Protein AF-A0A9D4I117-F1 (afdb_monomer_lite)

InterPro domains:
  IPR008928 Six-hairpin glycosidase superfamily [SSF48208] (17-101)
  IPR010819 N-acylglucosamine 2-epimerase/Cellobiose 2-epimerase [PF07221] (35-83)
  IPR012341 Six-hairpin glycosidase-like superfamily [G3DSA:1.50.10.10] (1-101)

Structure (mmCIF, N/CA/C/O backbone):
data_AF-A0A9D4I117-F1
#
_entry.id   AF-A0A9D4I117-F1
#
loop_
_atom_site.group_PDB
_atom_site.id
_atom_site.type_symbol
_atom_site.label_atom_id
_atom_site.label_alt_id
_atom_site.label_comp_id
_atom_site.label_asym_id
_atom_site.label_entity_id
_atom_site.label_seq_id
_at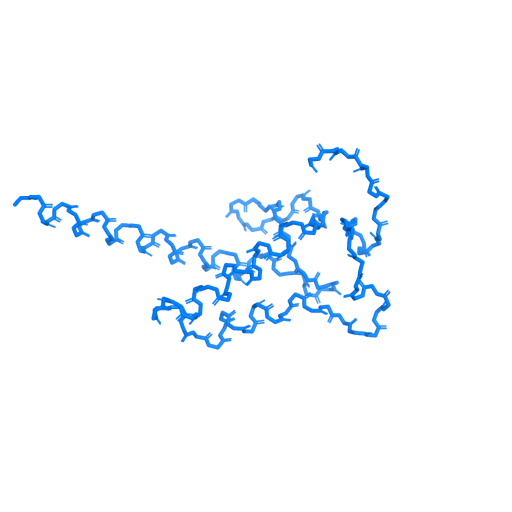om_site.pdbx_PDB_ins_code
_atom_site.Cartn_x
_atom_site.Cartn_y
_atom_site.Cartn_z
_atom_site.occupancy
_atom_site.B_iso_or_equiv
_atom_site.auth_seq_id
_atom_site.auth_comp_id
_atom_site.auth_asym_id
_atom_site.auth_atom_id
_atom_site.pdbx_PDB_model_num
ATOM 1 N N . MET A 1 1 ? -14.218 12.835 28.633 1.00 72.62 1 MET A N 1
ATOM 2 C CA . MET A 1 1 ? -13.259 13.704 27.905 1.00 72.62 1 MET A CA 1
ATOM 3 C C . MET A 1 1 ? -12.122 12.891 27.288 1.00 72.62 1 MET A C 1
ATOM 5 O O . MET A 1 1 ? -11.966 12.970 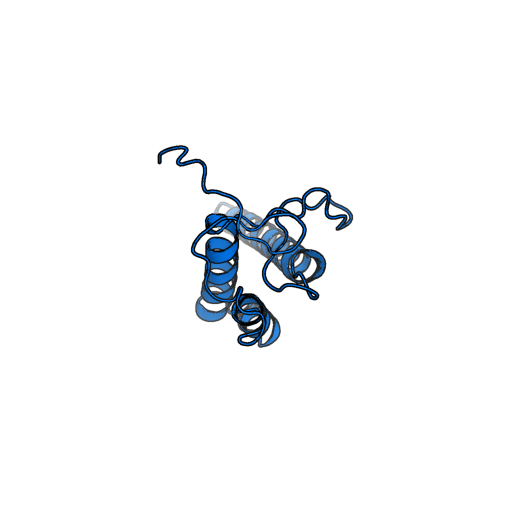26.081 1.00 72.62 1 MET A O 1
ATOM 9 N N . ALA A 1 2 ? -11.371 12.093 28.062 1.00 85.94 2 ALA A N 1
ATOM 10 C CA . ALA A 1 2 ? -10.264 11.282 27.531 1.00 85.94 2 ALA A CA 1
ATOM 11 C C . ALA A 1 2 ? -10.711 10.187 26.540 1.00 85.94 2 ALA A C 1
ATOM 13 O O . ALA A 1 2 ? -10.132 10.081 25.469 1.00 85.94 2 ALA A O 1
ATOM 14 N N . GLU A 1 3 ? -11.779 9.445 26.852 1.00 92.06 3 GLU A N 1
ATOM 15 C CA . GLU A 1 3 ? -12.323 8.390 25.973 1.00 92.06 3 GLU A CA 1
ATOM 16 C C . GLU A 1 3 ? -12.779 8.935 24.615 1.00 92.06 3 GLU A C 1
ATOM 18 O O . GLU A 1 3 ? -12.444 8.375 23.581 1.00 92.06 3 GLU A O 1
ATOM 23 N N . LYS A 1 4 ? -13.469 10.084 24.611 1.00 95.31 4 LYS A N 1
ATOM 24 C CA . LYS A 1 4 ? -13.890 10.755 23.374 1.00 95.31 4 LYS A CA 1
ATOM 25 C C . LYS A 1 4 ? -12.689 11.124 22.498 1.00 95.31 4 LYS A C 1
ATOM 27 O O . LYS A 1 4 ? -12.708 10.869 21.305 1.00 95.31 4 LYS A O 1
ATOM 32 N N . ARG A 1 5 ? -11.638 11.683 23.102 1.00 96.19 5 ARG A N 1
ATOM 33 C CA . ARG A 1 5 ? -10.427 12.073 22.374 1.00 96.19 5 ARG A CA 1
ATOM 34 C C . ARG A 1 5 ? -9.652 10.865 21.844 1.00 96.19 5 ARG A C 1
ATOM 36 O O . ARG A 1 5 ? -9.076 10.941 20.770 1.00 96.19 5 ARG A O 1
ATOM 43 N N . LEU A 1 6 ? -9.633 9.760 22.591 1.00 97.31 6 LEU A N 1
ATOM 44 C CA . LEU A 1 6 ? -9.040 8.507 22.125 1.00 97.31 6 LEU A CA 1
ATOM 45 C C . LEU A 1 6 ? -9.793 7.960 20.909 1.00 97.31 6 LEU A C 1
ATOM 47 O O . LEU A 1 6 ? -9.149 7.539 19.955 1.00 97.31 6 LEU A O 1
ATOM 51 N N . GLN A 1 7 ? -11.127 8.007 20.934 1.00 96.81 7 GLN A N 1
ATOM 52 C CA . GLN A 1 7 ? -11.940 7.588 19.797 1.00 96.81 7 GLN A CA 1
ATOM 53 C C . GLN A 1 7 ? -11.679 8.464 18.566 1.00 96.81 7 GLN A C 1
ATOM 55 O O . GLN A 1 7 ? -11.428 7.929 17.497 1.00 96.81 7 GLN A O 1
ATOM 60 N N . GLU A 1 8 ? -11.638 9.790 18.732 1.00 97.12 8 GLU A N 1
ATOM 61 C CA . GLU A 1 8 ? -11.323 10.729 17.643 1.00 97.12 8 GLU A CA 1
ATOM 62 C C . GLU A 1 8 ? -9.967 10.409 16.983 1.00 97.12 8 GLU A C 1
ATOM 64 O O . GLU A 1 8 ? -9.875 10.370 15.760 1.00 97.12 8 GLU A O 1
ATOM 69 N N . PHE A 1 9 ? -8.930 10.110 17.776 1.00 97.56 9 PHE A N 1
ATOM 70 C CA . PHE A 1 9 ? -7.630 9.698 17.232 1.00 97.56 9 PHE A CA 1
ATOM 71 C C . PHE A 1 9 ? -7.671 8.337 16.534 1.00 97.56 9 PHE A C 1
ATOM 73 O O . PHE A 1 9 ? -6.970 8.139 15.545 1.00 97.56 9 PHE A O 1
ATOM 80 N N . TYR A 1 10 ? -8.442 7.385 17.061 1.00 95.94 10 TYR A N 1
ATOM 81 C CA . TYR A 1 10 ? -8.583 6.072 16.439 1.00 95.94 10 TYR A CA 1
ATOM 82 C C . TYR A 1 10 ? -9.234 6.187 15.058 1.00 95.94 10 TYR A C 1
ATOM 84 O O . TYR A 1 10 ? -8.738 5.597 14.100 1.00 95.94 10 TYR A O 1
ATOM 92 N N . ASP A 1 11 ? -10.295 6.986 14.954 1.00 96.56 11 ASP A N 1
ATOM 93 C CA . ASP A 1 11 ? -11.015 7.208 13.702 1.00 96.56 11 ASP A CA 1
ATOM 94 C C . ASP A 1 11 ? -10.095 7.876 12.660 1.00 96.56 11 ASP A C 1
ATOM 96 O O . ASP A 1 11 ? -9.983 7.381 11.540 1.00 96.56 11 ASP A O 1
ATOM 100 N N . GLU A 1 12 ? -9.343 8.914 13.053 1.00 97.69 12 GLU A N 1
ATOM 101 C CA . GLU A 1 12 ? -8.369 9.598 12.184 1.00 97.69 12 GLU A CA 1
ATOM 102 C C . GLU A 1 12 ? -7.282 8.640 11.663 1.00 97.69 12 GLU A C 1
ATOM 104 O O . GLU A 1 12 ? -7.020 8.576 10.461 1.00 97.69 12 GLU A O 1
ATOM 109 N N . ILE A 1 13 ? -6.687 7.832 12.548 1.00 97.06 13 ILE A N 1
ATOM 110 C CA . ILE A 1 13 ? -5.654 6.856 12.167 1.00 97.06 13 ILE A CA 1
ATOM 111 C C . ILE A 1 13 ? -6.233 5.768 11.253 1.00 97.06 13 ILE A C 1
ATOM 113 O O . ILE A 1 13 ? -5.552 5.312 10.333 1.00 97.06 13 ILE A O 1
ATOM 117 N N . SER A 1 14 ? -7.475 5.339 11.488 1.00 96.44 14 SER A N 1
ATOM 118 C CA . SER A 1 14 ? -8.141 4.335 10.656 1.00 96.44 14 SER A CA 1
ATOM 119 C C . SER A 1 14 ? -8.413 4.859 9.240 1.00 96.44 14 SER A C 1
ATOM 121 O O . SER A 1 14 ? -8.156 4.165 8.248 1.00 96.44 14 SER A O 1
ATOM 123 N N . GLU A 1 15 ? -8.856 6.112 9.123 1.00 97.69 15 GLU A N 1
ATOM 124 C CA . GLU A 1 15 ? -9.031 6.791 7.836 1.00 97.69 15 GLU A CA 1
ATOM 125 C C . GLU A 1 15 ? -7.693 6.956 7.099 1.00 97.69 15 GLU A C 1
ATOM 127 O O . GLU A 1 15 ? -7.594 6.645 5.907 1.00 97.69 15 GLU A O 1
ATOM 132 N N . ASP A 1 16 ? -6.638 7.369 7.804 1.00 97.81 16 ASP A N 1
ATOM 133 C CA . ASP A 1 16 ? -5.283 7.472 7.256 1.00 97.81 16 ASP A CA 1
ATOM 134 C C . ASP A 1 16 ? -4.750 6.132 6.766 1.00 97.81 16 ASP A C 1
ATOM 136 O O . ASP A 1 16 ? -4.205 6.044 5.662 1.00 97.81 16 ASP A O 1
ATOM 140 N N . LEU A 1 17 ? -4.943 5.073 7.552 1.00 97.44 17 LEU A N 1
ATOM 141 C CA . LEU A 1 17 ? -4.540 3.726 7.178 1.00 97.44 17 LEU A CA 1
ATOM 142 C C . LEU A 1 17 ? -5.292 3.266 5.927 1.00 97.44 17 LEU A C 1
ATOM 144 O O . LEU A 1 17 ? -4.672 2.735 5.006 1.00 97.44 17 LEU A O 1
ATOM 148 N N . THR A 1 18 ? -6.598 3.526 5.852 1.00 97.62 18 THR A N 1
ATOM 149 C CA . THR A 1 18 ? -7.418 3.209 4.676 1.00 97.62 18 THR A CA 1
ATOM 150 C C . THR A 1 18 ? -6.890 3.907 3.426 1.00 97.62 18 THR A C 1
ATOM 152 O O . THR A 1 18 ? -6.664 3.249 2.407 1.00 97.62 18 THR A O 1
ATOM 155 N N . ARG A 1 19 ? -6.613 5.216 3.506 1.00 97.75 19 ARG A N 1
ATOM 156 C CA . ARG A 1 19 ? -6.032 5.984 2.393 1.00 97.75 19 ARG A CA 1
ATOM 157 C C . ARG A 1 19 ? -4.657 5.454 1.988 1.00 97.75 19 ARG A C 1
ATOM 159 O O . ARG A 1 19 ? -4.405 5.254 0.801 1.00 97.75 19 ARG A O 1
ATOM 166 N N . CYS A 1 20 ? -3.793 5.164 2.962 1.00 97.12 20 CYS A N 1
ATOM 167 C CA . CYS A 1 20 ? -2.472 4.588 2.718 1.00 97.12 20 CYS A CA 1
ATOM 168 C C . CYS A 1 20 ? -2.575 3.249 1.978 1.00 97.12 20 CYS A C 1
ATOM 170 O O . CYS A 1 20 ? -1.940 3.060 0.942 1.00 97.12 20 CYS A O 1
ATOM 172 N N . VAL A 1 21 ? -3.382 2.314 2.480 1.00 96.94 21 VAL A N 1
ATOM 173 C CA . VAL A 1 21 ? -3.523 0.978 1.885 1.00 96.94 21 VAL A CA 1
ATOM 174 C C . VAL A 1 21 ? -4.066 1.072 0.461 1.00 96.94 21 VAL A C 1
ATOM 176 O O . VAL A 1 21 ? -3.523 0.426 -0.435 1.00 96.94 21 VAL A O 1
ATOM 179 N N . GLN A 1 22 ? -5.074 1.917 0.226 1.00 96.94 22 GLN A N 1
ATOM 180 C CA . GLN A 1 22 ? -5.628 2.151 -1.111 1.00 96.94 22 GLN A CA 1
ATOM 181 C C . GLN A 1 22 ? -4.587 2.708 -2.089 1.00 96.94 22 GLN A C 1
ATOM 183 O O . GLN A 1 22 ? -4.511 2.232 -3.224 1.00 96.94 22 GLN A O 1
ATOM 188 N N . PHE A 1 23 ? -3.753 3.657 -1.654 1.00 97.81 23 PHE A N 1
ATOM 189 C CA . PHE A 1 23 ? -2.664 4.191 -2.472 1.00 97.81 23 PHE A CA 1
ATOM 190 C C . PHE A 1 23 ? -1.702 3.081 -2.914 1.00 97.81 23 PHE A C 1
ATOM 192 O O . PHE A 1 23 ? -1.461 2.897 -4.109 1.00 97.81 23 PHE A O 1
ATOM 199 N N . TRP A 1 24 ? -1.206 2.276 -1.969 1.00 96.75 24 TRP A N 1
ATOM 200 C CA . TRP A 1 24 ? -0.246 1.215 -2.282 1.00 96.75 24 TRP A CA 1
ATOM 201 C C . TRP A 1 24 ? -0.863 0.116 -3.153 1.00 96.75 24 TRP A C 1
ATOM 203 O O . TRP A 1 24 ? -0.222 -0.323 -4.107 1.00 96.75 24 TRP A O 1
ATOM 213 N N . LEU A 1 25 ? -2.111 -0.290 -2.893 1.00 95.38 25 LEU A N 1
ATOM 214 C CA . LEU A 1 25 ? -2.824 -1.255 -3.743 1.00 95.38 25 LEU A CA 1
ATOM 215 C C . LEU A 1 25 ? -2.976 -0.762 -5.190 1.00 95.38 25 LEU A C 1
ATOM 217 O O . LEU A 1 25 ? -2.942 -1.570 -6.115 1.00 95.38 25 LEU A O 1
ATOM 221 N N . THR A 1 26 ? -3.125 0.549 -5.382 1.00 95.81 26 THR A N 1
ATOM 222 C CA . THR A 1 26 ? -3.360 1.151 -6.700 1.00 95.81 26 THR A CA 1
ATOM 223 C C . THR A 1 26 ? -2.067 1.361 -7.484 1.00 95.81 26 THR A C 1
ATOM 225 O O . THR A 1 26 ? -2.015 1.039 -8.667 1.00 95.81 26 THR A O 1
ATOM 228 N N . HIS A 1 27 ? -1.025 1.900 -6.847 1.00 96.56 27 HIS A N 1
ATOM 229 C CA . HIS A 1 27 ? 0.128 2.448 -7.572 1.00 96.56 27 HIS A CA 1
ATOM 230 C C . HIS A 1 27 ? 1.382 1.580 -7.531 1.00 96.56 27 HIS A C 1
ATOM 232 O O . HIS A 1 27 ? 2.265 1.737 -8.370 1.00 96.56 27 HIS A O 1
ATOM 238 N N . SER A 1 28 ? 1.502 0.678 -6.555 1.00 94.94 28 SER A N 1
ATOM 239 C CA . SER A 1 28 ? 2.790 0.024 -6.314 1.00 94.94 28 SER A CA 1
ATOM 240 C C . SER A 1 28 ? 3.042 -1.211 -7.163 1.00 94.94 28 SER A C 1
ATOM 242 O O . SER A 1 28 ? 4.195 -1.531 -7.413 1.00 94.94 28 SER A O 1
ATOM 244 N N . HIS A 1 29 ? 2.014 -1.918 -7.624 1.00 92.50 29 HIS A N 1
ATOM 245 C CA . HIS A 1 29 ? 2.214 -3.180 -8.330 1.00 92.50 29 HIS A CA 1
ATOM 246 C C . HIS A 1 29 ? 2.866 -2.989 -9.706 1.00 92.50 29 HIS A C 1
ATOM 248 O O . HIS A 1 29 ? 2.359 -2.259 -10.552 1.00 92.50 29 HIS A O 1
ATOM 254 N N . ASP A 1 30 ? 3.951 -3.721 -9.961 1.00 90.81 30 ASP A N 1
ATOM 255 C CA . ASP A 1 30 ? 4.530 -3.847 -11.298 1.00 90.81 30 ASP A CA 1
ATOM 256 C C . ASP A 1 30 ? 3.854 -5.000 -12.051 1.00 90.81 30 ASP A C 1
ATOM 258 O O . ASP A 1 30 ? 4.195 -6.172 -11.880 1.00 90.81 30 ASP A O 1
ATOM 262 N N . ASP A 1 31 ? 2.907 -4.663 -12.923 1.00 85.62 31 ASP A N 1
ATOM 263 C CA . ASP A 1 31 ? 2.190 -5.638 -13.753 1.00 85.62 31 ASP A CA 1
ATOM 264 C C . ASP A 1 31 ? 3.064 -6.310 -14.823 1.00 85.62 31 ASP A C 1
ATOM 266 O O . ASP A 1 31 ? 2.680 -7.340 -15.380 1.00 85.62 31 ASP A O 1
ATOM 270 N N . LYS A 1 32 ? 4.238 -5.748 -15.131 1.00 84.38 32 LYS A N 1
ATOM 271 C CA . LYS A 1 32 ? 5.119 -6.233 -16.196 1.00 84.38 32 LYS A CA 1
ATOM 272 C C . LYS A 1 32 ? 6.134 -7.252 -15.691 1.00 84.38 32 LYS A C 1
ATOM 274 O O . LYS A 1 32 ? 6.353 -8.264 -16.356 1.00 84.38 32 LYS A O 1
ATOM 279 N N . TYR A 1 33 ? 6.770 -6.980 -14.553 1.00 81.50 33 TYR A N 1
ATOM 280 C CA . TYR A 1 33 ? 7.854 -7.812 -14.003 1.00 81.50 33 TYR A CA 1
ATOM 281 C C . TYR A 1 33 ? 7.574 -8.358 -12.595 1.00 81.50 33 TYR A C 1
ATOM 283 O O . TYR A 1 33 ? 8.437 -9.015 -12.001 1.00 81.50 33 TYR A O 1
ATOM 291 N N . GLY A 1 34 ? 6.385 -8.093 -12.054 1.00 84.25 34 GLY A N 1
ATOM 292 C CA . GLY A 1 34 ? 5.996 -8.496 -10.709 1.00 84.25 34 GLY A CA 1
ATOM 293 C C . GLY A 1 34 ? 6.729 -7.732 -9.605 1.00 84.25 34 GLY A C 1
ATOM 294 O O . GLY A 1 34 ? 7.783 -7.115 -9.800 1.00 84.25 34 GLY A O 1
ATOM 295 N N . GLY A 1 35 ? 6.186 -7.836 -8.398 1.00 87.62 35 GLY A N 1
ATOM 296 C CA . GLY A 1 35 ? 6.639 -7.084 -7.233 1.00 87.62 35 GLY A CA 1
ATOM 297 C C . GLY A 1 35 ? 6.099 -5.659 -7.187 1.00 87.62 35 GLY A C 1
ATOM 298 O O . GLY A 1 35 ? 5.122 -5.328 -7.861 1.00 87.62 35 GLY A O 1
ATOM 299 N N . PHE A 1 36 ? 6.739 -4.827 -6.371 1.00 91.69 36 PHE A N 1
ATOM 300 C CA . PHE A 1 36 ? 6.254 -3.506 -5.996 1.00 91.69 36 PHE A CA 1
ATOM 301 C C . PHE A 1 36 ? 7.280 -2.404 -6.259 1.00 91.69 36 PHE A C 1
ATOM 303 O O . PHE A 1 36 ? 8.462 -2.553 -5.943 1.00 91.69 36 PHE A O 1
ATOM 310 N N . PHE A 1 37 ? 6.828 -1.273 -6.780 1.00 93.94 37 PHE A N 1
ATOM 311 C CA . PHE A 1 37 ? 7.533 -0.005 -6.731 1.00 93.94 37 PHE A CA 1
ATOM 312 C C . PHE A 1 37 ? 7.362 0.631 -5.353 1.00 93.94 37 PHE A C 1
ATOM 314 O O . PHE A 1 37 ? 6.290 0.585 -4.757 1.00 93.94 37 PHE A O 1
ATOM 321 N N . ASN A 1 38 ? 8.437 1.230 -4.847 1.00 93.88 38 ASN A N 1
ATOM 322 C CA . ASN A 1 38 ? 8.461 1.897 -3.542 1.00 93.88 38 ASN A CA 1
ATOM 323 C C . ASN A 1 38 ? 8.851 3.380 -3.622 1.00 93.88 38 ASN A C 1
ATOM 325 O O . ASN A 1 38 ? 8.791 4.083 -2.619 1.00 93.88 38 ASN A O 1
ATOM 329 N N . CYS A 1 39 ? 9.272 3.838 -4.798 1.00 94.62 39 CYS A N 1
ATOM 330 C CA . CYS A 1 39 ? 9.658 5.213 -5.082 1.00 94.62 39 CYS A CA 1
ATOM 331 C C . CYS A 1 39 ? 8.617 5.813 -6.026 1.00 94.62 39 CYS A C 1
ATOM 333 O O . CYS A 1 39 ? 8.791 5.823 -7.247 1.00 94.62 39 CYS A O 1
ATOM 335 N N . ILE A 1 40 ? 7.502 6.216 -5.420 1.00 96.75 40 ILE A N 1
ATOM 336 C CA . ILE A 1 40 ? 6.292 6.695 -6.085 1.00 96.75 40 ILE A CA 1
ATOM 337 C C . ILE A 1 40 ? 5.992 8.097 -5.550 1.00 96.75 40 ILE A C 1
ATOM 339 O O . ILE A 1 40 ? 6.053 8.306 -4.337 1.00 96.75 40 ILE A O 1
ATOM 343 N N . ASP A 1 41 ? 5.705 9.038 -6.443 1.00 97.56 41 ASP A N 1
ATOM 344 C CA . ASP A 1 41 ? 5.232 10.379 -6.097 1.00 97.56 41 ASP A CA 1
ATOM 345 C C . ASP A 1 41 ? 3.765 10.362 -5.635 1.00 97.56 41 ASP A C 1
ATOM 347 O O . ASP A 1 41 ? 3.044 9.374 -5.791 1.00 97.56 41 ASP A O 1
ATOM 351 N N . GLU A 1 42 ? 3.302 11.477 -5.067 1.00 95.00 42 GLU A N 1
ATOM 352 C CA . GLU A 1 42 ? 1.932 11.626 -4.549 1.00 95.00 42 GLU A CA 1
ATOM 353 C C . GLU A 1 42 ? 0.846 11.392 -5.615 1.00 95.00 42 GLU A C 1
ATOM 355 O O . GLU A 1 42 ? -0.269 10.993 -5.284 1.00 95.00 42 GLU A O 1
ATOM 360 N N . ASP A 1 43 ? 1.165 11.611 -6.893 1.00 96.38 43 ASP A N 1
ATOM 361 C CA . ASP A 1 43 ? 0.263 11.393 -8.028 1.00 96.38 43 ASP A CA 1
ATOM 362 C C . ASP A 1 43 ? 0.291 9.953 -8.576 1.00 96.38 43 ASP A C 1
ATOM 364 O O . ASP A 1 43 ? -0.440 9.627 -9.515 1.00 96.38 43 ASP A O 1
ATOM 368 N N . GLY A 1 44 ? 1.118 9.081 -7.991 1.00 95.75 44 GLY A N 1
ATOM 369 C CA . GLY A 1 44 ? 1.303 7.706 -8.436 1.00 95.75 44 GLY A CA 1
ATOM 370 C C . GLY A 1 44 ? 2.419 7.512 -9.466 1.00 95.75 44 GLY A C 1
ATOM 371 O O . GLY A 1 44 ? 2.608 6.386 -9.934 1.00 95.75 44 GLY A O 1
ATOM 372 N N . THR A 1 45 ? 3.165 8.558 -9.834 1.00 96.81 45 THR A N 1
ATOM 373 C CA . THR A 1 45 ? 4.278 8.448 -10.785 1.00 96.81 45 THR A CA 1
ATOM 374 C C . THR A 1 45 ? 5.459 7.712 -10.155 1.00 96.81 45 THR A C 1
ATOM 376 O O . THR A 1 45 ? 5.984 8.108 -9.118 1.00 96.81 45 THR A O 1
ATOM 379 N N . VAL A 1 46 ? 5.921 6.637 -10.797 1.00 95.88 46 VAL A N 1
ATOM 380 C CA . VAL A 1 46 ? 7.131 5.911 -10.383 1.00 95.88 46 VAL A CA 1
ATOM 381 C C . VAL A 1 46 ? 8.365 6.663 -10.881 1.00 95.88 46 VAL A C 1
ATOM 383 O O . VAL A 1 46 ? 8.560 6.790 -12.091 1.00 95.88 46 VAL A O 1
ATOM 386 N N . TYR A 1 47 ? 9.222 7.125 -9.967 1.00 94.62 47 TYR A N 1
ATOM 387 C CA . TYR A 1 47 ? 10.464 7.833 -10.318 1.00 94.62 47 TYR A CA 1
ATOM 388 C C . TYR A 1 47 ? 11.733 6.981 -10.145 1.00 94.62 47 TYR A C 1
ATOM 390 O O . TYR A 1 47 ? 12.775 7.305 -10.720 1.00 94.62 47 TYR A O 1
ATOM 398 N N . ASP A 1 48 ? 11.660 5.868 -9.406 1.00 91.81 48 ASP A N 1
ATOM 399 C CA . ASP A 1 48 ? 12.698 4.830 -9.380 1.00 91.81 48 ASP A CA 1
ATOM 400 C C . ASP A 1 48 ? 12.063 3.433 -9.420 1.00 91.81 48 ASP A C 1
ATOM 402 O O . ASP A 1 48 ? 11.219 3.069 -8.602 1.00 91.81 48 ASP A O 1
ATOM 406 N N . GLU A 1 49 ? 12.491 2.641 -10.400 1.00 90.75 49 GLU A N 1
ATOM 407 C CA . GLU A 1 49 ? 11.985 1.295 -10.673 1.00 90.75 49 GLU A CA 1
ATOM 408 C C . GLU A 1 49 ? 12.765 0.193 -9.931 1.00 90.75 49 GLU A C 1
ATOM 410 O O . GLU A 1 49 ? 12.466 -0.997 -10.083 1.00 90.75 49 GLU A O 1
ATOM 415 N N . THR A 1 50 ? 13.790 0.567 -9.160 1.00 87.75 50 THR A N 1
ATOM 416 C CA . THR A 1 50 ? 14.605 -0.358 -8.369 1.00 87.75 50 THR A CA 1
ATOM 417 C C . THR A 1 50 ? 13.761 -1.016 -7.278 1.00 87.75 50 THR A C 1
ATOM 419 O O . THR A 1 50 ? 13.184 -0.346 -6.428 1.00 87.75 50 THR A O 1
ATOM 422 N N . LYS A 1 51 ? 13.716 -2.353 -7.266 1.00 85.25 51 LYS A N 1
ATOM 423 C CA . LYS A 1 51 ? 12.934 -3.135 -6.298 1.00 85.25 51 LYS A CA 1
ATOM 424 C C . LYS A 1 51 ? 13.845 -3.736 -5.242 1.00 85.25 51 LYS A C 1
ATOM 426 O O . LYS A 1 51 ? 14.530 -4.733 -5.485 1.00 85.25 51 LYS A O 1
ATOM 431 N N . HIS A 1 52 ? 13.850 -3.138 -4.057 1.00 84.06 52 HIS A N 1
ATOM 432 C CA . HIS A 1 52 ? 14.631 -3.625 -2.921 1.00 84.06 52 HIS A CA 1
ATOM 433 C C . HIS A 1 52 ? 13.931 -4.799 -2.237 1.00 84.06 52 HIS A C 1
ATOM 435 O O . HIS A 1 52 ? 12.791 -4.659 -1.801 1.00 84.06 52 HIS A O 1
ATOM 441 N N . VAL A 1 53 ? 14.630 -5.926 -2.064 1.00 82.25 53 VAL A N 1
ATOM 442 C CA . VAL A 1 53 ? 14.072 -7.159 -1.459 1.00 82.25 53 VAL A CA 1
ATOM 443 C C . VAL A 1 53 ? 13.393 -6.897 -0.122 1.00 82.25 53 VAL A C 1
ATOM 445 O O . VAL A 1 53 ? 12.291 -7.379 0.114 1.00 82.25 53 VAL A O 1
ATOM 448 N N . TRP A 1 54 ? 14.029 -6.094 0.733 1.00 84.38 54 TRP A N 1
ATOM 449 C CA . TRP A 1 54 ? 13.467 -5.715 2.026 1.00 84.38 54 TRP A CA 1
ATOM 450 C C . TRP A 1 54 ? 12.092 -5.045 1.897 1.00 84.38 54 TRP A C 1
ATOM 452 O O . TRP A 1 54 ? 11.178 -5.361 2.655 1.00 84.38 54 TRP A O 1
ATOM 462 N N . LEU A 1 55 ? 11.922 -4.152 0.918 1.00 90.00 55 LEU A N 1
ATOM 463 C CA . LEU A 1 55 ? 10.665 -3.436 0.703 1.00 90.00 55 LEU A CA 1
ATOM 464 C C . LEU A 1 55 ? 9.594 -4.337 0.081 1.00 90.00 55 LEU A C 1
ATOM 466 O O . LEU A 1 55 ? 8.437 -4.228 0.475 1.00 90.00 55 LEU A O 1
ATOM 470 N N . GLN A 1 56 ? 9.977 -5.280 -0.789 1.00 89.50 56 GLN A N 1
ATOM 471 C CA . GLN A 1 56 ? 9.046 -6.297 -1.299 1.00 89.50 56 GLN A CA 1
ATOM 472 C C . GLN A 1 56 ? 8.489 -7.147 -0.152 1.00 89.50 56 GLN A C 1
ATOM 474 O O . GLN A 1 56 ? 7.279 -7.208 0.059 1.00 89.50 56 GLN A O 1
ATOM 479 N N . ALA A 1 57 ? 9.383 -7.728 0.658 1.00 89.62 57 ALA A N 1
ATOM 480 C CA . ALA A 1 57 ? 9.002 -8.569 1.788 1.00 89.62 57 ALA A CA 1
ATOM 481 C C . ALA A 1 57 ? 8.149 -7.801 2.808 1.00 89.62 57 ALA A C 1
ATOM 483 O O . ALA A 1 57 ? 7.162 -8.332 3.321 1.00 89.62 57 ALA A O 1
ATOM 484 N N . ARG A 1 58 ? 8.493 -6.533 3.072 1.00 94.00 58 ARG A N 1
ATOM 485 C CA . ARG A 1 58 ? 7.715 -5.660 3.954 1.00 94.00 58 ARG A CA 1
ATOM 486 C C . ARG A 1 58 ? 6.290 -5.462 3.442 1.00 94.00 58 ARG A C 1
ATOM 488 O O . ARG A 1 58 ? 5.368 -5.517 4.248 1.00 94.00 58 ARG A O 1
ATOM 495 N N . GLN A 1 59 ? 6.097 -5.234 2.147 1.00 95.19 59 GLN A N 1
ATOM 496 C CA . GLN A 1 59 ? 4.768 -4.984 1.596 1.00 95.19 59 GLN A CA 1
ATOM 497 C C . GLN A 1 59 ? 3.891 -6.243 1.600 1.00 95.19 59 GLN A C 1
ATOM 499 O O . GLN A 1 59 ? 2.739 -6.170 2.029 1.00 95.19 59 GLN A O 1
ATOM 504 N N . VAL A 1 60 ? 4.458 -7.409 1.262 1.00 94.31 60 VAL A N 1
ATOM 505 C CA . VAL A 1 60 ? 3.773 -8.707 1.422 1.00 94.31 60 VAL A CA 1
ATOM 506 C C . VAL A 1 60 ? 3.364 -8.930 2.878 1.00 94.31 60 VAL A C 1
ATOM 508 O O . VAL A 1 60 ? 2.220 -9.292 3.149 1.00 94.31 60 VAL A O 1
ATOM 511 N N . TRP A 1 61 ? 4.270 -8.678 3.830 1.00 94.69 61 TRP A N 1
ATOM 512 C CA . TRP A 1 61 ? 3.971 -8.829 5.254 1.00 94.69 61 TRP A CA 1
ATOM 513 C C . TRP A 1 61 ? 2.868 -7.877 5.725 1.00 94.69 61 TRP A C 1
ATOM 515 O O . TRP A 1 61 ? 1.989 -8.307 6.466 1.00 94.69 61 TRP A O 1
ATOM 525 N N . ILE A 1 62 ? 2.871 -6.613 5.281 1.00 96.44 62 ILE A N 1
ATOM 526 C CA . ILE A 1 62 ? 1.811 -5.651 5.618 1.00 96.44 62 ILE A CA 1
ATOM 527 C C . ILE A 1 62 ? 0.460 -6.160 5.113 1.00 96.44 62 ILE A C 1
ATOM 529 O O . ILE A 1 62 ? -0.475 -6.231 5.901 1.00 96.44 62 ILE A O 1
ATOM 533 N N . TYR A 1 63 ? 0.347 -6.573 3.848 1.00 96.75 63 TYR A N 1
ATOM 534 C CA . TYR A 1 63 ? -0.920 -7.092 3.325 1.00 96.75 63 TYR A CA 1
ATOM 535 C C . TYR A 1 63 ? -1.375 -8.366 4.035 1.00 96.75 63 TYR A C 1
ATOM 537 O O . TYR A 1 63 ? -2.544 -8.468 4.398 1.00 96.75 63 TYR A O 1
ATOM 545 N N . ALA A 1 64 ? -0.463 -9.300 4.313 1.00 95.94 64 ALA A N 1
ATOM 546 C CA . ALA A 1 64 ? -0.787 -10.496 5.082 1.00 95.94 64 ALA A CA 1
ATOM 547 C C . ALA A 1 64 ? -1.265 -10.150 6.501 1.00 95.94 64 ALA A C 1
ATOM 549 O O . ALA A 1 64 ? -2.230 -10.735 6.986 1.00 95.94 64 ALA A O 1
ATOM 550 N N . LYS A 1 65 ? -0.616 -9.190 7.166 1.00 96.94 65 LYS A N 1
ATOM 551 C CA . LYS A 1 65 ? -1.006 -8.751 8.505 1.00 96.94 65 LYS A CA 1
ATOM 552 C C . LYS A 1 65 ? -2.380 -8.088 8.499 1.00 96.94 65 LYS A C 1
ATOM 554 O O . LYS A 1 65 ? -3.241 -8.500 9.263 1.00 96.94 65 LYS A O 1
ATOM 559 N N . LEU A 1 66 ? -2.598 -7.123 7.605 1.00 97.44 66 LEU A N 1
ATOM 560 C CA . LEU A 1 66 ? -3.880 -6.431 7.466 1.00 97.44 66 LEU A CA 1
ATOM 561 C C . LEU A 1 66 ? -5.007 -7.417 7.147 1.00 97.44 66 LEU A C 1
ATOM 563 O O . LEU A 1 66 ? -6.050 -7.371 7.782 1.00 97.44 66 LEU A O 1
ATOM 567 N N . TYR A 1 67 ? -4.782 -8.360 6.232 1.00 97.44 67 TYR A N 1
ATOM 568 C CA . TYR A 1 67 ? -5.778 -9.377 5.909 1.00 97.44 67 TYR A CA 1
ATOM 569 C C . TYR A 1 67 ? -6.159 -10.241 7.121 1.00 97.44 67 TYR A C 1
ATOM 571 O O . TYR A 1 67 ? -7.327 -10.577 7.283 1.00 97.44 67 TYR A O 1
ATOM 579 N N . ASN A 1 68 ? -5.198 -10.622 7.968 1.00 96.81 68 ASN A N 1
ATOM 580 C CA . ASN A 1 68 ? -5.452 -11.537 9.086 1.00 96.81 68 ASN A CA 1
ATOM 581 C C . ASN A 1 68 ? -5.951 -10.847 10.361 1.00 96.81 68 ASN A C 1
ATOM 583 O O . ASN A 1 68 ? -6.687 -11.465 11.126 1.00 96.81 68 ASN A O 1
ATOM 587 N N . GLU A 1 69 ? -5.511 -9.616 10.622 1.00 96.88 69 GLU A N 1
ATOM 588 C CA . GLU A 1 69 ? -5.705 -8.947 11.915 1.00 96.88 69 GLU A CA 1
ATOM 589 C C . GLU A 1 69 ? -6.691 -7.772 11.851 1.00 96.88 69 GLU A C 1
ATOM 591 O O . GLU A 1 69 ? -7.244 -7.403 12.883 1.00 96.88 69 GLU A O 1
ATOM 596 N N . GLU A 1 70 ? -6.960 -7.213 10.667 1.00 95.81 70 GLU A N 1
ATOM 597 C CA . GLU A 1 70 ? -7.818 -6.037 10.500 1.00 95.81 70 GLU A CA 1
ATOM 598 C C . GLU A 1 70 ? -9.060 -6.380 9.668 1.00 95.81 70 GLU A C 1
ATOM 600 O O . GLU A 1 70 ? -8.983 -6.582 8.455 1.00 95.81 70 GLU A O 1
ATOM 605 N N . GLU A 1 71 ? -10.237 -6.398 10.302 1.00 94.62 71 GLU A N 1
ATOM 606 C CA . GLU A 1 71 ? -11.504 -6.785 9.655 1.00 94.62 71 GLU A CA 1
ATOM 607 C C . GLU A 1 71 ? -11.801 -5.942 8.403 1.00 94.62 71 GLU A C 1
ATOM 609 O O . GLU A 1 71 ? -12.205 -6.477 7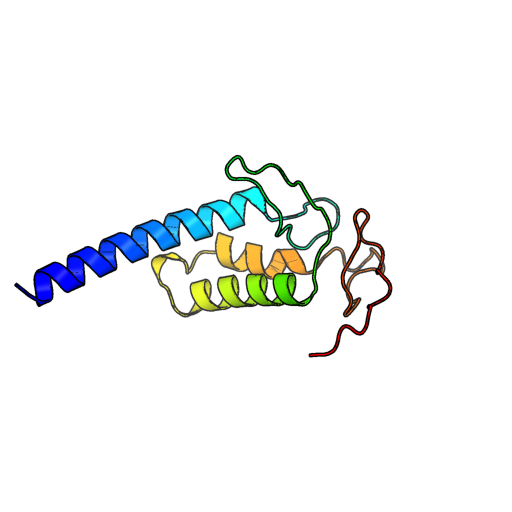.371 1.00 94.62 71 GLU A O 1
ATOM 614 N N . GLN A 1 72 ? -11.500 -4.641 8.447 1.00 94.50 72 GLN A N 1
ATOM 615 C CA . GLN A 1 72 ? -11.676 -3.726 7.313 1.00 94.50 72 GLN A CA 1
ATOM 616 C C . GLN A 1 72 ? -10.838 -4.095 6.073 1.00 94.50 72 GLN A C 1
ATOM 618 O O . GLN A 1 72 ? -11.202 -3.740 4.952 1.00 94.50 72 GLN A O 1
ATOM 623 N N . PHE A 1 73 ? -9.724 -4.812 6.255 1.00 97.25 73 PHE A N 1
ATOM 624 C CA . PHE A 1 73 ? -8.819 -5.227 5.182 1.00 97.25 73 PHE A CA 1
ATOM 625 C C . PHE A 1 73 ? -8.849 -6.734 4.922 1.00 97.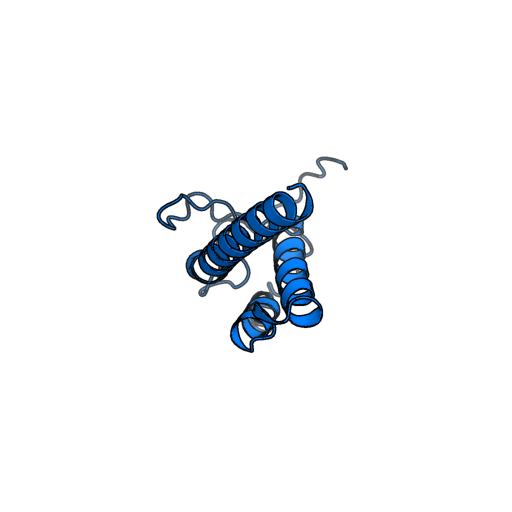25 73 PHE A C 1
ATOM 627 O O . PHE A 1 73 ? -8.128 -7.203 4.035 1.00 97.25 73 PHE A O 1
ATOM 634 N N . ASN A 1 74 ? -9.714 -7.485 5.612 1.00 97.06 74 ASN A N 1
ATOM 635 C CA . ASN A 1 74 ? -9.992 -8.895 5.344 1.00 97.06 74 ASN A CA 1
ATOM 636 C C . ASN A 1 74 ? -10.777 -9.041 4.028 1.00 97.06 74 ASN A C 1
ATOM 638 O O . ASN A 1 74 ? -11.959 -9.367 3.979 1.00 97.06 74 ASN A O 1
ATOM 642 N N . THR A 1 75 ? -10.118 -8.720 2.920 1.00 96.75 75 THR A N 1
ATOM 643 C CA . THR A 1 75 ? -10.713 -8.699 1.588 1.00 96.75 75 THR A CA 1
ATOM 644 C C . THR A 1 75 ? -9.857 -9.499 0.624 1.00 96.75 75 THR A C 1
ATO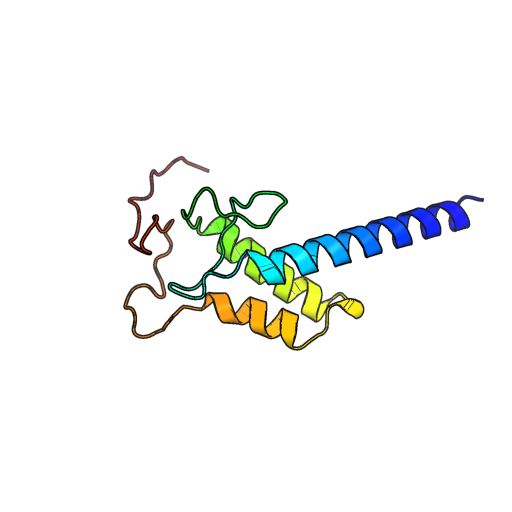M 646 O O . THR A 1 75 ? -8.628 -9.552 0.733 1.00 96.75 75 THR A O 1
ATOM 649 N N . GLN A 1 76 ? -10.505 -10.082 -0.384 1.00 94.94 76 GLN A N 1
ATOM 650 C CA . GLN A 1 76 ? -9.797 -10.832 -1.417 1.00 94.94 76 GLN A CA 1
ATOM 651 C C . GLN A 1 76 ? -8.797 -9.956 -2.186 1.00 94.94 76 GLN A C 1
ATOM 653 O O . GLN A 1 76 ? -7.773 -10.463 -2.630 1.00 94.94 76 GLN A O 1
ATOM 658 N N . ALA A 1 77 ? -9.059 -8.650 -2.309 1.00 93.19 77 ALA A N 1
ATOM 659 C CA . ALA A 1 77 ? -8.157 -7.711 -2.968 1.00 93.19 77 ALA A CA 1
ATOM 660 C C . ALA A 1 77 ? -6.807 -7.605 -2.240 1.00 93.19 77 ALA A C 1
ATOM 662 O O . ALA A 1 77 ? -5.761 -7.692 -2.879 1.00 93.19 77 ALA A O 1
ATOM 663 N N . VAL A 1 78 ? -6.819 -7.483 -0.907 1.00 94.81 78 VAL A N 1
ATOM 664 C CA . VAL A 1 78 ? -5.591 -7.415 -0.094 1.00 94.81 78 VAL A CA 1
ATOM 665 C C . VAL A 1 78 ? -4.841 -8.749 -0.124 1.00 94.81 78 VAL A C 1
ATOM 667 O O . VAL A 1 78 ? -3.620 -8.764 -0.280 1.00 94.81 78 VAL A O 1
ATOM 670 N N . LEU A 1 79 ? -5.561 -9.874 -0.056 1.00 93.75 79 LEU A N 1
ATOM 671 C CA . LEU A 1 79 ? -4.954 -11.201 -0.187 1.00 93.75 79 LEU A CA 1
ATOM 672 C C . LEU A 1 79 ? -4.273 -11.379 -1.553 1.00 93.75 79 LEU A C 1
ATOM 674 O O . LEU A 1 79 ? -3.106 -11.757 -1.624 1.00 93.75 79 LEU A O 1
ATOM 678 N N . GLN A 1 80 ? -4.973 -11.046 -2.638 1.00 91.88 80 GLN A N 1
ATOM 679 C CA . GLN A 1 80 ? -4.429 -11.124 -3.996 1.00 91.88 80 GLN A CA 1
ATOM 680 C C . GLN A 1 80 ? -3.237 -10.187 -4.190 1.00 91.88 80 GLN A C 1
ATOM 682 O O . GLN A 1 80 ? -2.283 -10.551 -4.874 1.00 91.88 80 GLN A O 1
ATOM 687 N N . ALA A 1 81 ? -3.253 -9.003 -3.575 1.00 91.81 81 ALA A N 1
ATOM 688 C CA . ALA A 1 81 ? -2.120 -8.089 -3.605 1.00 91.81 81 ALA A CA 1
ATOM 689 C C . ALA A 1 81 ? -0.873 -8.701 -2.943 1.00 91.81 81 ALA A C 1
ATOM 691 O O . ALA A 1 81 ? 0.221 -8.611 -3.501 1.00 91.81 81 ALA A O 1
ATOM 692 N N . ALA A 1 82 ? -1.022 -9.394 -1.810 1.00 89.94 82 ALA A N 1
ATOM 693 C CA . ALA A 1 82 ? 0.088 -10.115 -1.183 1.00 89.94 82 ALA A CA 1
ATOM 694 C C . ALA A 1 82 ? 0.646 -11.229 -2.090 1.00 89.94 82 ALA A C 1
ATOM 696 O O . ALA A 1 82 ? 1.857 -11.428 -2.164 1.00 89.94 82 ALA A O 1
ATOM 697 N N . GLU A 1 83 ? -0.225 -11.938 -2.810 1.00 85.81 83 GLU A N 1
ATOM 698 C CA . GLU A 1 83 ? 0.161 -13.038 -3.702 1.00 85.81 83 GLU A CA 1
ATOM 699 C C . GLU A 1 83 ? 0.789 -12.564 -5.021 1.00 85.81 83 GLU A C 1
ATOM 701 O O . GLU A 1 83 ? 1.616 -13.268 -5.604 1.00 85.81 83 GLU A O 1
ATOM 706 N N . LYS A 1 84 ? 0.423 -11.371 -5.501 1.00 76.62 84 LYS A N 1
ATOM 707 C CA . LYS A 1 84 ? 0.860 -10.830 -6.799 1.00 76.62 84 LYS A CA 1
ATOM 708 C C . LYS A 1 84 ? 2.354 -10.486 -6.848 1.00 76.62 84 LYS A C 1
ATOM 710 O O . LYS A 1 84 ? 2.918 -10.388 -7.937 1.00 76.62 84 LYS A O 1
ATOM 715 N N . ASP A 1 85 ? 3.021 -10.386 -5.697 1.00 68.19 85 ASP A N 1
ATOM 716 C CA . ASP A 1 85 ? 4.487 -10.280 -5.616 1.00 68.19 85 ASP A CA 1
ATOM 717 C C . ASP A 1 85 ? 5.203 -11.468 -6.271 1.00 68.19 85 ASP A C 1
ATOM 719 O O . ASP A 1 85 ? 6.317 -11.316 -6.769 1.00 68.19 85 ASP A O 1
ATOM 723 N N . ARG A 1 86 ? 4.554 -12.643 -6.329 1.00 60.06 86 ARG A N 1
ATOM 724 C CA . ARG A 1 86 ? 5.185 -13.928 -6.676 1.00 60.06 86 ARG A CA 1
ATOM 725 C C . ARG A 1 86 ? 5.796 -14.004 -8.081 1.00 60.06 86 ARG A C 1
ATOM 727 O O . ARG A 1 86 ? 6.371 -15.037 -8.406 1.00 60.06 86 ARG A O 1
ATOM 734 N N . GLY A 1 87 ? 5.714 -12.950 -8.894 1.00 55.94 87 GLY A N 1
ATOM 735 C CA . GLY A 1 87 ? 6.313 -12.883 -10.224 1.00 55.94 87 GLY A CA 1
ATOM 736 C C . GLY A 1 87 ? 5.794 -13.979 -11.157 1.00 55.94 87 GLY A C 1
ATOM 737 O O . GLY A 1 87 ? 4.930 -14.786 -10.804 1.00 55.94 87 GLY A O 1
ATOM 738 N N . ASN A 1 88 ? 6.307 -14.025 -12.384 1.00 55.06 88 ASN A N 1
ATOM 739 C CA . ASN A 1 88 ? 6.000 -15.132 -13.278 1.00 55.06 88 ASN A CA 1
ATOM 740 C C . ASN A 1 88 ? 6.961 -16.291 -12.958 1.00 55.06 88 ASN A C 1
ATOM 742 O O . ASN A 1 88 ? 8.156 -16.148 -13.179 1.00 55.06 88 ASN A O 1
ATOM 746 N N . PRO A 1 89 ? 6.500 -17.473 -12.516 1.00 53.81 89 PRO A N 1
ATOM 747 C CA . PRO A 1 89 ? 7.395 -18.602 -12.235 1.00 53.81 89 PRO A CA 1
ATOM 748 C C . PRO A 1 89 ? 8.217 -19.075 -13.448 1.00 53.81 89 PRO A C 1
ATOM 750 O O . PRO A 1 89 ? 9.194 -19.799 -13.284 1.00 53.81 89 PRO A O 1
ATOM 753 N N . ASN A 1 90 ? 7.847 -18.659 -14.663 1.00 50.97 90 ASN A N 1
ATOM 754 C CA . ASN A 1 90 ? 8.539 -19.001 -15.904 1.00 50.97 90 ASN A CA 1
ATOM 755 C C . ASN A 1 90 ? 9.495 -17.905 -16.410 1.00 50.97 90 ASN A C 1
ATOM 757 O O . ASN A 1 90 ? 10.097 -18.081 -17.468 1.00 50.97 90 ASN A O 1
ATOM 761 N N . ASP A 1 91 ? 9.638 -16.775 -15.708 1.00 53.94 91 ASP A N 1
ATOM 762 C CA . ASP A 1 91 ? 10.547 -15.694 -16.121 1.00 53.94 91 ASP A CA 1
ATOM 763 C C . ASP A 1 91 ? 12.020 -15.946 -15.748 1.00 53.94 91 ASP A C 1
ATOM 765 O O . ASP A 1 91 ? 12.906 -15.212 -16.187 1.00 53.94 91 ASP A O 1
ATOM 769 N N . GLY A 1 92 ? 12.297 -16.988 -14.953 1.00 48.12 92 GLY A N 1
ATOM 770 C CA . GLY A 1 92 ? 13.638 -17.305 -14.454 1.00 48.12 92 GLY A CA 1
ATOM 771 C C . GLY A 1 92 ? 14.197 -16.279 -13.455 1.00 48.12 92 GLY A C 1
ATOM 772 O O . GLY A 1 92 ? 15.353 -16.396 -13.055 1.00 48.12 92 GLY A O 1
ATOM 773 N N . GLN A 1 93 ? 13.397 -15.289 -13.047 1.00 48.44 93 GLN A N 1
ATOM 774 C CA . GLN A 1 93 ? 13.723 -14.209 -12.106 1.00 48.44 93 GLN A CA 1
ATOM 775 C C . GLN A 1 93 ? 13.034 -14.392 -10.746 1.00 48.44 93 GLN A C 1
ATOM 777 O O . GLN A 1 93 ? 13.231 -13.594 -9.829 1.00 48.44 93 GLN A O 1
ATOM 782 N N . THR A 1 94 ? 12.242 -15.452 -10.594 1.00 44.66 94 THR A N 1
ATOM 783 C CA . THR A 1 94 ? 11.222 -15.595 -9.549 1.00 44.66 94 THR A CA 1
ATOM 784 C C . THR A 1 94 ? 11.763 -15.748 -8.121 1.00 44.66 94 THR A C 1
ATOM 786 O O . THR A 1 94 ? 10.993 -15.719 -7.167 1.00 44.66 94 THR A O 1
ATOM 789 N N . HIS A 1 95 ? 13.081 -15.870 -7.932 1.00 49.06 95 HIS A N 1
ATOM 790 C CA . HIS A 1 95 ? 13.683 -16.123 -6.617 1.00 49.06 95 HIS A CA 1
ATOM 791 C C . HIS A 1 95 ? 15.063 -15.479 -6.417 1.00 49.06 95 HIS A C 1
ATOM 793 O O . HIS A 1 95 ? 15.906 -16.038 -5.713 1.00 49.06 95 HIS A O 1
ATOM 799 N N . SER A 1 96 ? 15.358 -14.319 -7.011 1.00 45.09 96 SER A N 1
ATOM 800 C CA . SER A 1 96 ? 16.602 -13.639 -6.633 1.00 45.09 96 SER A CA 1
ATOM 801 C C . SER A 1 96 ? 16.419 -12.935 -5.284 1.00 45.09 96 SER A C 1
ATOM 803 O O . SER A 1 96 ? 15.738 -11.916 -5.208 1.00 45.09 96 SER A O 1
ATOM 805 N N . LEU A 1 97 ? 17.078 -13.442 -4.235 1.00 46.81 97 LEU A N 1
ATOM 806 C CA . LEU A 1 97 ? 17.298 -12.802 -2.922 1.00 46.81 97 LEU A CA 1
ATOM 807 C C . LEU A 1 97 ? 18.119 -11.486 -3.016 1.00 46.81 97 LEU A C 1
ATOM 809 O O . LEU A 1 97 ? 18.907 -11.166 -2.131 1.00 46.81 97 LEU A O 1
ATOM 813 N N . GLY A 1 98 ? 17.975 -10.712 -4.095 1.00 54.53 98 GLY A N 1
ATOM 814 C CA . GLY A 1 98 ? 18.719 -9.482 -4.352 1.00 54.53 98 GLY A CA 1
ATOM 815 C C . GLY A 1 98 ? 17.847 -8.381 -4.946 1.00 54.53 98 GLY A C 1
ATOM 816 O O . GLY A 1 98 ? 16.823 -8.642 -5.575 1.00 54.53 98 GLY A O 1
ATOM 817 N N . THR A 1 99 ? 18.253 -7.131 -4.716 1.00 59.00 99 THR A N 1
ATOM 818 C CA . THR A 1 99 ? 17.609 -5.946 -5.296 1.00 59.00 99 THR A CA 1
ATOM 819 C C . THR A 1 99 ? 17.540 -6.092 -6.818 1.00 59.00 99 THR A C 1
ATOM 821 O O . THR A 1 99 ? 18.555 -6.383 -7.463 1.00 59.00 99 THR A O 1
ATOM 824 N N . ARG A 1 100 ? 16.361 -5.888 -7.408 1.00 63.91 100 ARG A N 1
ATOM 825 C CA . ARG A 1 100 ? 16.174 -5.913 -8.865 1.00 63.91 100 ARG A CA 1
ATOM 826 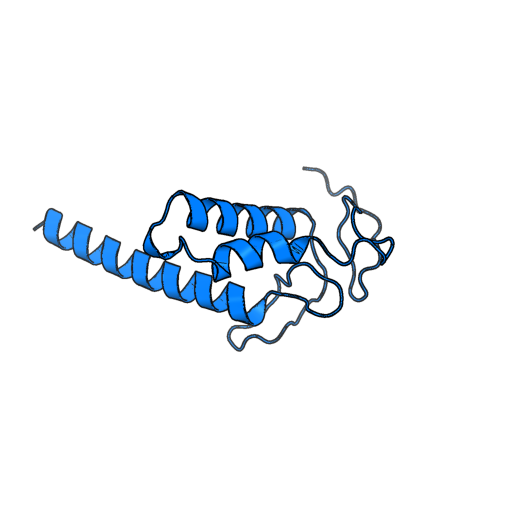C C . ARG A 1 100 ? 16.292 -4.497 -9.418 1.00 63.91 100 ARG A C 1
ATOM 828 O O . ARG A 1 100 ? 15.743 -3.559 -8.850 1.00 63.91 100 ARG A O 1
ATOM 835 N N . GLY A 1 101 ? 17.033 -4.344 -10.509 1.00 61.66 101 GLY A N 1
ATOM 836 C CA . GLY A 1 101 ? 17.168 -3.070 -11.211 1.00 61.66 101 GLY A CA 1
ATOM 837 C C . GLY A 1 101 ? 15.965 -2.786 -12.113 1.00 61.66 101 GLY A C 1
ATOM 838 O O . GLY A 1 101 ? 15.050 -3.601 -12.222 1.00 61.66 101 GLY A O 1
ATOM 839 N N . ARG A 1 102 ? 16.034 -1.663 -12.834 1.00 59.94 102 ARG A N 1
ATOM 840 C CA . ARG A 1 102 ? 15.000 -1.104 -13.733 1.00 59.94 102 ARG A CA 1
ATOM 841 C C . ARG A 1 102 ? 14.333 -2.091 -14.716 1.00 59.94 102 ARG A C 1
ATOM 843 O O . ARG A 1 102 ? 13.235 -1.856 -15.188 1.00 59.94 102 ARG A O 1
ATOM 850 N N . HIS A 1 103 ? 14.960 -3.219 -15.049 1.00 61.91 103 HIS A N 1
ATOM 851 C CA . HIS A 1 103 ? 14.401 -4.207 -15.992 1.00 61.91 103 HIS A CA 1
ATOM 852 C C . HIS A 1 103 ? 14.224 -5.605 -15.390 1.00 61.91 103 HIS A C 1
ATOM 854 O O . HIS A 1 103 ? 14.246 -6.601 -16.105 1.00 61.91 103 HIS A O 1
ATOM 860 N N . GLY A 1 104 ? 14.110 -5.696 -14.063 1.00 56.88 104 GLY A N 1
ATOM 861 C CA . GLY A 1 104 ? 13.948 -6.975 -13.370 1.00 56.88 104 GLY A CA 1
ATOM 862 C C . GLY A 1 104 ? 15.228 -7.810 -13.294 1.00 56.88 104 GLY A C 1
ATOM 863 O O . GLY A 1 104 ? 15.204 -8.900 -12.735 1.00 56.88 104 GLY A O 1
ATOM 864 N N . HIS A 1 105 ? 16.355 -7.304 -13.805 1.00 57.47 105 HIS A N 1
ATOM 865 C CA . HIS A 1 105 ? 17.649 -7.965 -13.671 1.00 57.47 105 HIS A CA 1
ATOM 866 C C . HIS A 1 105 ? 18.188 -7.844 -12.238 1.00 57.47 105 HIS A C 1
ATOM 868 O O . HIS A 1 105 ? 18.065 -6.771 -11.634 1.00 57.47 105 HIS A O 1
ATOM 874 N N . PRO A 1 106 ? 18.846 -8.887 -11.704 1.00 58.38 106 PRO A N 1
ATOM 875 C CA . PRO A 1 106 ? 19.529 -8.805 -10.421 1.00 58.38 106 PRO A CA 1
ATOM 876 C C . PRO A 1 106 ? 20.595 -7.707 -10.459 1.00 58.38 106 PRO A C 1
ATOM 878 O O . PRO A 1 106 ? 21.475 -7.710 -11.322 1.00 58.38 106 PRO A O 1
ATOM 881 N N . THR A 1 107 ? 20.544 -6.768 -9.518 1.00 58.16 107 THR A N 1
ATOM 882 C CA . THR A 1 107 ? 21.683 -5.875 -9.274 1.00 58.16 107 THR A CA 1
ATOM 883 C C . THR A 1 107 ? 22.692 -6.609 -8.397 1.00 58.16 107 THR A C 1
ATOM 885 O O . THR A 1 107 ? 22.310 -7.379 -7.513 1.00 58.16 107 THR A O 1
ATOM 888 N N . ARG A 1 108 ? 24.000 -6.415 -8.640 1.00 48.44 108 ARG A N 1
ATOM 889 C CA . ARG A 1 108 ? 25.026 -6.884 -7.694 1.00 48.44 108 ARG A CA 1
ATOM 890 C C . ARG A 1 108 ? 24.684 -6.266 -6.347 1.00 48.44 108 ARG A C 1
ATOM 892 O O . ARG A 1 108 ? 24.718 -5.045 -6.230 1.00 48.44 108 ARG A O 1
ATOM 899 N N . ALA A 1 109 ? 24.375 -7.103 -5.360 1.00 44.59 109 ALA A N 1
ATOM 900 C CA . ALA A 1 109 ? 24.282 -6.668 -3.981 1.00 44.59 109 ALA A CA 1
ATOM 901 C C . ALA A 1 109 ? 25.584 -5.927 -3.651 1.00 44.59 109 ALA A C 1
ATOM 903 O O . ALA A 1 109 ? 26.654 -6.540 -3.589 1.00 44.59 109 ALA A O 1
ATOM 904 N N . SER A 1 110 ? 25.524 -4.603 -3.482 1.00 38.84 110 SER A N 1
ATOM 905 C CA . SER A 1 110 ? 26.500 -3.993 -2.603 1.00 38.84 110 SER A CA 1
ATOM 906 C C . SER A 1 110 ? 26.146 -4.553 -1.234 1.00 38.84 110 SER A C 1
ATOM 908 O O . SER A 1 110 ? 25.038 -4.377 -0.729 1.00 38.84 110 SER A O 1
ATOM 910 N N . ALA A 1 111 ? 27.064 -5.329 -0.674 1.00 35.62 111 ALA A N 1
ATOM 911 C CA . ALA A 1 111 ? 27.070 -5.622 0.742 1.00 35.62 111 ALA A CA 1
ATOM 912 C C . ALA A 1 111 ? 27.319 -4.293 1.477 1.00 35.62 111 ALA A C 1
ATOM 914 O O . ALA A 1 111 ? 28.418 -4.023 1.948 1.00 35.62 111 ALA A O 1
ATOM 915 N N . ALA A 1 112 ? 26.327 -3.405 1.490 1.00 33.69 112 ALA A N 1
ATOM 916 C CA . ALA A 1 112 ? 26.245 -2.349 2.476 1.00 33.69 112 ALA A CA 1
ATOM 917 C C . ALA A 1 112 ? 25.684 -3.032 3.720 1.00 33.69 112 ALA A C 1
ATOM 919 O O . ALA A 1 112 ? 24.487 -3.300 3.806 1.00 33.69 112 ALA A O 1
ATOM 920 N N . GLY A 1 113 ? 26.613 -3.436 4.586 1.00 38.81 113 GLY A N 1
ATOM 921 C CA . GLY A 1 113 ? 26.341 -4.162 5.813 1.00 38.81 113 GLY A CA 1
ATOM 922 C C . GLY A 1 113 ? 25.231 -3.519 6.633 1.00 38.81 113 GLY A C 1
ATOM 923 O O . GLY A 1 113 ? 25.280 -2.328 6.936 1.00 38.81 113 GLY A O 1
ATOM 924 N N . TRP A 1 114 ? 24.279 -4.367 6.990 1.00 35.38 114 TRP A N 1
ATOM 925 C CA . TRP A 1 114 ? 23.510 -4.324 8.221 1.00 35.38 114 TRP A CA 1
ATOM 926 C C . TRP A 1 114 ? 23.522 -5.743 8.781 1.00 35.38 114 TRP A C 1
ATOM 928 O O . TRP A 1 114 ? 23.384 -6.683 7.961 1.00 35.38 114 TRP A O 1
#

Radius of gyration: 16.74 Å; chains: 1; bounding box: 41×33×44 Å

Sequence (114 aa):
MAEKRLQEFYDEISEDLTRCVQFWLTHSHDDKYGGFFNCIDEDGTVYDETKHVWLQARQVWIYAKLYNEEEQFNTQAVLQAAEKDRGNPNDGQTHSLGTRGRHGHPTRASAAGW

Organism: Dreissena polymorpha (NCBI:txid45954)

Secondary structure (DSSP, 8-state):
-HHHHHHHHHHHHHHHHHHHHHHHHHHSB-TTT-SB--EE-TTS-EEE--B-HHHHHHHHHHHHHHHHH-GGG-SHHHHHHHHHTT--TTSS-TT-SS-B-TTSPBPP------

Foldseek 3Di:
DVVVVVVVVVVVVVVVVVVVVVLQLPQFADPPFAFGQDQADPVSDRPFQKAALVVRVVLLVVLVCCCPPPPVSVDVSSVVSSVRNQGDPPPVLRDPPAIAHNPSHGDPDPCPDD

pLDDT: mean 82.32, std 19.45, range [33.69, 97.81]